Protein AF-A0A6N7FFU6-F1 (afdb_monomer)

Solvent-accessible surface area (backbone atoms only — not comparable to full-atom values): 8932 Å² total; per-residue (Å²): 141,79,88,84,78,86,77,84,83,82,79,79,77,86,80,84,77,78,83,81,88,84,88,72,69,75,62,58,62,69,59,64,73,75,77,72,78,95,81,79,95,70,87,86,65,69,74,60,60,58,59,59,55,54,69,73,60,72,68,73,52,68,68,59,54,51,52,57,49,50,56,52,51,52,56,51,51,52,53,51,48,54,46,51,53,33,47,76,74,74,38,82,53,63,71,57,43,53,52,51,46,59,49,49,63,68,43,58,86,73,53,83,54,63,69,61,46,52,54,50,49,53,53,44,53,51,43,51,51,54,51,49,49,54,66,72,76,99

Secondary structure (DSSP, 8-state):
--PPPPPP---PPPP---------HHHHHHHGGG-S---------SHHHHHHHHGGG----HHHHHHHHHHHHHHHHHHHHHHHHHHHTT---HHHHHHHHHHHHHHHTT---HHHHHHHHHHHHHHHHHHHHHHH--

Radius of gyration: 31.07 Å; Cα contacts (8 Å, |Δi|>4): 33; chains: 1; bounding box: 90×46×68 Å

pLDDT: mean 73.89, std 18.95, range [37.09, 96.44]

Sequence (138 aa):
MKITGTGPVQTAAPRRKTASAAAGGAFSSAMADETGAARGAGPAAEVSATSALFAVQEVDDPLSGRKKAVLRGEDLLDRLDEIRHGLLFGAIPKERLSQLLSMIRRQQERVTDSGLRDVLADIELRAQVELAKLGQLG

Structure (mmCIF, N/CA/C/O backbone):
data_AF-A0A6N7FFU6-F1
#
_entry.id   AF-A0A6N7FFU6-F1
#
loop_
_atom_site.group_PDB
_atom_site.id
_atom_site.type_symbol
_atom_site.label_atom_id
_atom_site.label_alt_id
_atom_site.label_comp_id
_atom_site.label_asym_id
_atom_site.label_entity_id
_atom_site.label_seq_id
_atom_site.pdbx_PDB_ins_code
_atom_site.Cartn_x
_atom_site.Cartn_y
_atom_site.Cartn_z
_atom_site.occupancy
_atom_site.B_iso_or_equiv
_atom_site.auth_seq_id
_atom_site.auth_comp_id
_atom_site.auth_asym_id
_atom_site.auth_atom_id
_atom_site.pdbx_PDB_model_num
ATOM 1 N N . MET A 1 1 ? -33.875 -19.652 -26.439 1.00 42.81 1 MET A N 1
ATOM 2 C CA . MET A 1 1 ? -33.484 -20.368 -27.680 1.00 42.81 1 MET A CA 1
ATOM 3 C C . MET A 1 1 ? -32.534 -19.448 -28.431 1.00 42.81 1 MET A C 1
ATOM 5 O O . MET A 1 1 ? -32.900 -18.298 -28.574 1.00 42.81 1 MET A O 1
ATOM 9 N N . LYS A 1 2 ? -31.326 -19.773 -28.885 1.00 44.84 2 LYS A N 1
ATOM 10 C CA . LYS A 1 2 ? -30.506 -20.983 -29.030 1.00 44.84 2 LYS A CA 1
ATOM 11 C C . LYS A 1 2 ? -29.061 -20.460 -28.946 1.00 44.84 2 LYS A C 1
ATOM 13 O O . LYS A 1 2 ? -28.754 -19.485 -29.623 1.00 44.84 2 LYS A O 1
ATOM 18 N N . ILE A 1 3 ? -28.205 -21.071 -28.133 1.00 60.03 3 ILE A N 1
ATOM 19 C CA . ILE A 1 3 ? -26.762 -20.806 -28.170 1.00 60.03 3 ILE A CA 1
ATOM 20 C C . ILE A 1 3 ? -26.173 -21.635 -29.314 1.00 60.03 3 ILE A C 1
ATOM 22 O O . ILE A 1 3 ? -26.341 -22.853 -29.362 1.00 60.03 3 ILE A O 1
ATOM 26 N N . THR A 1 4 ? -25.583 -20.974 -30.302 1.00 67.62 4 THR A N 1
ATOM 27 C CA . THR A 1 4 ? -24.950 -21.629 -31.450 1.00 67.62 4 THR A CA 1
ATOM 28 C C . THR A 1 4 ? -23.587 -22.169 -31.037 1.00 67.62 4 THR A C 1
ATOM 30 O O . THR A 1 4 ? -22.7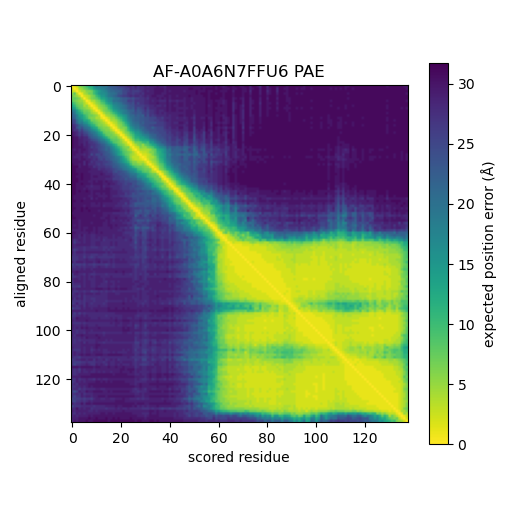54 -21.426 -30.522 1.00 67.62 4 THR A O 1
ATOM 33 N N . GLY A 1 5 ? -23.404 -23.476 -31.229 1.00 60.25 5 GLY A N 1
ATOM 34 C CA . GLY A 1 5 ? -22.242 -24.241 -30.794 1.00 60.25 5 GLY A CA 1
ATOM 35 C C . GLY A 1 5 ? -20.942 -23.867 -31.504 1.00 60.25 5 GLY A C 1
ATOM 36 O O . GLY A 1 5 ? -20.915 -23.510 -32.680 1.00 60.25 5 GLY A O 1
ATOM 37 N N . THR A 1 6 ? -19.862 -23.989 -30.743 1.00 69.25 6 THR A N 1
ATOM 38 C CA . THR A 1 6 ? -18.464 -23.861 -31.151 1.00 69.25 6 THR A CA 1
ATOM 39 C C . THR A 1 6 ? -18.097 -24.945 -32.168 1.00 69.25 6 THR A C 1
ATOM 41 O O . THR A 1 6 ? -18.249 -26.135 -31.887 1.00 69.25 6 THR A O 1
ATOM 44 N N . GLY A 1 7 ? -17.616 -24.541 -33.345 1.00 64.94 7 GLY A N 1
ATOM 45 C CA . GLY A 1 7 ? -17.114 -25.459 -34.370 1.00 64.94 7 GLY A CA 1
ATOM 46 C C . GLY A 1 7 ? -15.823 -26.177 -33.940 1.00 64.94 7 GLY A C 1
ATOM 47 O O . GLY A 1 7 ? -15.090 -25.665 -33.090 1.00 64.94 7 GLY A O 1
ATOM 48 N N . PRO A 1 8 ? -15.524 -27.362 -34.501 1.00 67.56 8 PRO A N 1
ATOM 49 C CA . PRO A 1 8 ? -14.345 -28.134 -34.128 1.00 67.56 8 PRO A CA 1
ATOM 50 C C . PRO A 1 8 ? -13.051 -27.462 -34.611 1.00 67.56 8 PRO A C 1
ATOM 52 O O . PRO A 1 8 ? -12.908 -27.108 -35.782 1.00 67.56 8 PRO A O 1
ATOM 55 N N . VAL A 1 9 ? -12.084 -27.326 -33.702 1.00 57.53 9 VAL A N 1
ATOM 56 C CA . VAL A 1 9 ? -10.717 -26.881 -33.997 1.00 57.53 9 VAL A CA 1
ATOM 57 C C . VAL A 1 9 ? -9.968 -28.030 -34.674 1.00 57.53 9 VAL A C 1
ATOM 59 O O . VAL A 1 9 ? -9.715 -29.060 -34.054 1.00 57.53 9 VAL A O 1
ATOM 62 N N . GLN A 1 10 ? -9.614 -27.871 -35.951 1.00 61.81 10 GLN A N 1
ATOM 63 C CA . GLN A 1 10 ? -8.736 -28.815 -36.643 1.00 61.81 10 GLN A CA 1
ATOM 64 C C . GLN A 1 10 ? -7.290 -28.598 -36.186 1.00 61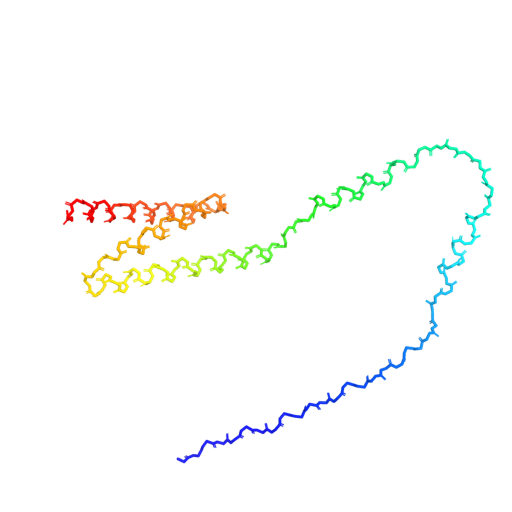.81 10 GLN A C 1
ATOM 66 O O . GLN A 1 10 ? -6.686 -27.563 -36.464 1.00 61.81 10 GLN A O 1
ATOM 71 N N . THR A 1 11 ? -6.720 -29.577 -35.490 1.00 56.62 11 THR A N 1
ATOM 72 C CA . THR A 1 11 ? -5.295 -29.614 -35.164 1.00 56.62 11 THR A CA 1
ATOM 73 C C . THR A 1 11 ? -4.533 -30.248 -36.329 1.00 56.62 11 THR A C 1
ATOM 75 O O . THR A 1 11 ? -4.610 -31.449 -36.578 1.00 56.62 11 THR A O 1
ATOM 78 N N . ALA A 1 12 ? -3.796 -29.436 -37.087 1.00 65.31 12 ALA A N 1
ATOM 79 C CA . ALA A 1 12 ? -2.881 -29.950 -38.100 1.00 65.31 12 ALA A CA 1
ATOM 80 C C . ALA A 1 12 ? -1.658 -30.590 -37.419 1.00 65.31 12 ALA A C 1
ATOM 82 O O . ALA A 1 12 ? -0.977 -29.956 -36.613 1.00 65.31 12 ALA A O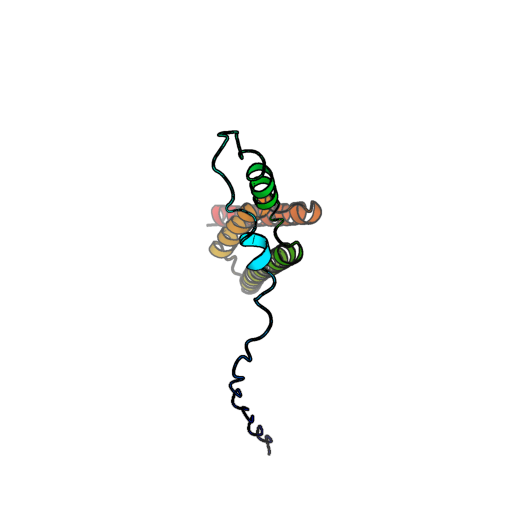 1
ATOM 83 N N . ALA A 1 13 ? -1.373 -31.852 -37.746 1.00 67.00 13 ALA A N 1
ATOM 84 C CA . ALA A 1 13 ? -0.206 -32.575 -37.251 1.00 67.00 13 ALA A CA 1
ATOM 85 C C . ALA A 1 13 ? 1.109 -31.958 -37.784 1.00 67.00 13 ALA A C 1
ATOM 87 O O . ALA A 1 13 ? 1.185 -31.616 -38.970 1.00 67.00 13 ALA A O 1
ATOM 88 N N . PRO A 1 14 ? 2.180 -31.851 -36.974 1.00 62.00 14 PRO A N 1
ATOM 89 C CA . PRO A 1 14 ? 3.456 -31.342 -37.461 1.00 62.00 14 PRO A CA 1
ATOM 90 C C . PRO A 1 14 ? 4.130 -32.359 -38.395 1.00 62.00 14 PRO A C 1
ATOM 92 O O . PRO A 1 14 ? 4.507 -33.463 -37.997 1.00 62.00 14 PRO A O 1
ATOM 95 N N . ARG A 1 15 ? 4.318 -31.970 -39.662 1.00 63.56 15 ARG A N 1
ATOM 96 C CA . ARG A 1 15 ? 5.149 -32.696 -40.635 1.00 63.56 15 ARG A CA 1
ATOM 97 C C . ARG A 1 15 ? 6.624 -32.617 -40.228 1.00 63.56 15 ARG A C 1
ATOM 99 O O . ARG A 1 15 ? 7.214 -31.539 -40.198 1.00 63.56 15 ARG A O 1
ATOM 106 N N . ARG A 1 16 ? 7.230 -33.779 -39.980 1.00 57.91 16 ARG A N 1
ATOM 107 C CA . ARG A 1 16 ? 8.669 -33.964 -39.746 1.00 57.91 16 ARG A CA 1
ATOM 108 C C . ARG A 1 16 ? 9.446 -33.616 -41.023 1.00 57.91 16 ARG A C 1
ATOM 110 O O . ARG A 1 16 ? 9.409 -34.378 -41.985 1.00 57.91 16 ARG A O 1
ATOM 117 N N . LYS A 1 17 ? 10.138 -32.473 -41.046 1.00 52.06 17 LYS A N 1
ATOM 118 C CA . LYS A 1 17 ? 11.122 -32.160 -42.093 1.00 52.06 17 LYS A CA 1
ATOM 119 C C . LYS A 1 17 ? 12.444 -32.836 -41.740 1.00 52.06 17 LYS A C 1
ATOM 121 O O . LYS A 1 17 ? 13.061 -32.521 -40.728 1.00 52.06 17 LYS A O 1
ATOM 126 N N . THR A 1 18 ? 12.843 -33.787 -42.572 1.00 47.78 18 THR A N 1
ATOM 127 C CA . THR A 1 18 ? 14.173 -34.393 -42.585 1.00 47.78 18 THR A CA 1
ATOM 128 C C . THR A 1 18 ? 15.200 -33.330 -42.965 1.00 47.78 18 THR A C 1
ATOM 130 O O . THR A 1 18 ? 15.071 -32.690 -44.009 1.00 47.78 18 THR A O 1
ATOM 133 N N . ALA A 1 19 ? 16.191 -33.121 -42.100 1.00 45.03 19 ALA A N 1
ATOM 134 C CA . ALA A 1 19 ? 17.299 -32.212 -42.342 1.00 45.03 19 ALA A CA 1
ATOM 135 C C . ALA A 1 19 ? 18.127 -32.706 -43.538 1.00 45.03 19 ALA A C 1
ATOM 137 O O . ALA A 1 19 ? 18.726 -33.778 -43.494 1.00 45.03 19 ALA A O 1
ATOM 138 N N . SER A 1 20 ? 18.138 -31.915 -44.609 1.00 45.53 20 SER A N 1
ATOM 139 C CA . SER A 1 20 ? 19.102 -32.040 -45.697 1.00 45.53 20 SER A CA 1
ATOM 140 C C . SER A 1 20 ? 20.408 -31.403 -45.237 1.00 45.53 20 SER A C 1
ATOM 142 O O . SER A 1 20 ? 20.487 -30.186 -45.071 1.00 45.53 20 SER A O 1
ATOM 144 N N . ALA A 1 21 ? 21.416 -32.238 -45.011 1.00 51.50 21 ALA A N 1
ATOM 145 C CA . ALA A 1 21 ? 22.790 -31.831 -44.784 1.00 51.50 21 ALA A CA 1
ATOM 146 C C . ALA A 1 21 ? 23.386 -31.249 -46.074 1.00 51.50 21 ALA A C 1
ATOM 148 O O . ALA A 1 21 ? 23.499 -31.971 -47.057 1.00 51.50 21 ALA A O 1
ATOM 149 N N . ALA A 1 22 ? 23.765 -29.969 -46.063 1.00 51.59 22 ALA A N 1
ATOM 150 C CA . ALA A 1 22 ? 24.783 -29.392 -46.948 1.00 51.59 22 ALA A CA 1
ATOM 151 C C . ALA A 1 22 ? 24.995 -27.906 -46.614 1.00 51.59 22 ALA A C 1
ATOM 153 O O . ALA A 1 22 ? 24.299 -27.054 -47.151 1.00 51.59 22 ALA A O 1
ATOM 154 N N . ALA A 1 23 ? 25.935 -27.623 -45.706 1.00 55.56 23 ALA A N 1
ATOM 155 C CA . ALA A 1 23 ? 26.780 -26.414 -45.664 1.00 55.56 23 ALA A CA 1
ATOM 156 C C . ALA A 1 23 ? 27.542 -26.376 -44.324 1.00 55.56 23 ALA A C 1
ATOM 158 O O . ALA A 1 23 ? 27.298 -25.530 -43.474 1.00 55.56 23 ALA A O 1
ATOM 159 N N . GLY A 1 24 ? 28.436 -27.344 -44.105 1.00 52.50 24 GLY A N 1
ATOM 160 C CA . GLY A 1 24 ? 29.288 -27.405 -42.905 1.00 52.50 24 GLY A CA 1
ATOM 161 C C . GLY A 1 24 ? 30.777 -27.579 -43.208 1.00 52.50 24 GLY A C 1
ATOM 162 O O . GLY A 1 24 ? 31.550 -27.837 -42.298 1.00 52.50 24 GLY A O 1
ATOM 163 N N . GLY A 1 25 ? 31.184 -27.473 -44.479 1.00 54.97 25 GLY A N 1
ATOM 164 C CA . GLY A 1 25 ? 32.562 -27.736 -44.919 1.00 54.97 25 GLY A CA 1
ATOM 165 C C . GLY A 1 25 ? 33.499 -26.523 -44.915 1.00 54.97 25 GLY A C 1
ATOM 166 O O . GLY A 1 25 ? 34.692 -26.695 -45.123 1.00 54.97 25 GLY A O 1
ATOM 167 N N . ALA A 1 26 ? 32.988 -25.309 -44.682 1.00 58.69 26 ALA A N 1
ATOM 168 C CA . ALA A 1 26 ? 33.793 -24.081 -44.733 1.00 58.69 26 ALA A CA 1
ATOM 169 C C . ALA A 1 26 ? 34.390 -23.667 -43.374 1.00 58.69 26 ALA A C 1
ATOM 171 O O . ALA A 1 26 ? 35.275 -22.819 -43.327 1.00 58.69 26 ALA A O 1
ATOM 172 N N . PHE A 1 27 ? 33.926 -24.260 -42.267 1.00 53.94 27 PHE A N 1
ATOM 173 C CA . PHE A 1 27 ? 34.468 -23.990 -40.929 1.00 53.94 27 PHE A CA 1
ATOM 174 C C . PHE A 1 27 ? 35.621 -24.945 -40.577 1.00 53.94 27 PHE A C 1
ATOM 176 O O . PHE A 1 27 ? 36.609 -24.536 -39.977 1.00 53.94 27 PHE A O 1
ATOM 183 N N . SER A 1 28 ? 35.553 -26.204 -41.024 1.00 60.59 28 SER A N 1
ATOM 184 C CA . SER A 1 28 ? 36.610 -27.197 -40.788 1.00 60.59 28 SER A CA 1
ATOM 185 C C . SER A 1 28 ? 37.903 -26.896 -41.548 1.00 60.59 28 SER A C 1
ATOM 187 O O . SER A 1 28 ? 38.981 -27.208 -41.055 1.00 60.59 28 SER A O 1
ATOM 189 N N . SER A 1 29 ? 37.823 -26.255 -42.719 1.00 58.06 29 SER A N 1
ATOM 190 C CA . SER A 1 29 ? 39.006 -25.843 -43.486 1.00 58.06 29 SER A CA 1
ATOM 191 C C . SER A 1 29 ? 39.758 -24.673 -42.848 1.00 58.06 29 SER A C 1
ATOM 193 O O . SER A 1 29 ? 40.958 -24.558 -43.051 1.00 58.06 29 SER A O 1
ATOM 195 N N . ALA A 1 30 ? 39.081 -23.835 -42.054 1.00 57.72 30 ALA A N 1
ATOM 196 C CA . ALA A 1 30 ? 39.714 -22.735 -41.324 1.00 57.72 30 ALA A CA 1
ATOM 197 C C . ALA A 1 30 ? 40.420 -23.197 -40.034 1.00 57.72 30 ALA A C 1
ATOM 199 O O . ALA A 1 30 ? 41.281 -22.490 -39.529 1.00 57.72 30 ALA A O 1
ATOM 200 N N . MET A 1 31 ? 40.081 -24.384 -39.516 1.00 57.78 31 MET A N 1
ATOM 201 C CA . MET A 1 31 ? 40.718 -24.980 -38.329 1.00 57.78 31 MET A CA 1
ATOM 202 C C . MET A 1 31 ? 41.869 -25.937 -38.672 1.00 57.78 31 MET A C 1
ATOM 204 O O . MET A 1 31 ? 42.666 -26.273 -37.804 1.00 57.78 31 MET A O 1
ATOM 208 N N . ALA A 1 32 ? 41.973 -26.388 -39.926 1.00 50.56 32 ALA A N 1
ATOM 209 C CA . ALA A 1 32 ? 43.023 -27.313 -40.357 1.00 50.56 32 ALA A CA 1
ATOM 210 C C . ALA A 1 32 ? 44.369 -26.624 -40.668 1.00 50.56 32 ALA A C 1
ATOM 212 O O . ALA A 1 32 ? 45.387 -27.308 -40.756 1.00 50.56 32 ALA A O 1
ATOM 213 N N . ASP A 1 33 ? 44.387 -25.294 -40.807 1.00 47.59 33 ASP A N 1
ATOM 214 C CA . ASP A 1 33 ? 45.614 -24.513 -41.045 1.00 47.59 33 ASP A CA 1
ATOM 215 C C . ASP A 1 33 ? 46.364 -24.162 -39.740 1.00 47.59 33 ASP A C 1
ATOM 217 O O . ASP A 1 33 ? 47.503 -23.708 -39.771 1.00 47.59 33 ASP A O 1
ATOM 221 N N . GLU A 1 34 ? 45.774 -24.440 -38.568 1.00 49.81 34 GLU A N 1
ATOM 222 C CA . GLU A 1 34 ? 46.360 -24.132 -37.252 1.00 49.81 34 GLU A CA 1
ATOM 223 C C . GLU A 1 34 ? 46.896 -25.375 -36.511 1.00 49.81 34 GLU A C 1
ATOM 225 O O . GLU A 1 34 ? 46.921 -25.440 -35.285 1.00 49.81 34 GLU A O 1
ATOM 230 N N . THR A 1 35 ? 47.357 -26.397 -37.238 1.00 48.56 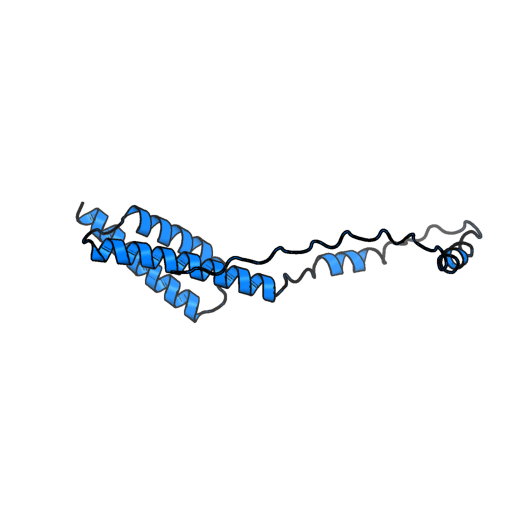35 THR A N 1
ATOM 231 C CA . THR A 1 35 ? 48.115 -27.514 -36.633 1.00 48.56 35 THR A CA 1
ATOM 232 C C . THR A 1 35 ? 49.500 -27.679 -37.250 1.00 48.56 35 THR A C 1
ATOM 234 O O . THR A 1 35 ? 49.949 -28.784 -37.551 1.00 48.56 35 THR A O 1
ATOM 237 N N . GLY A 1 36 ? 50.196 -26.553 -37.417 1.00 44.66 36 GLY A N 1
ATOM 238 C CA . GLY A 1 36 ? 51.605 -26.485 -37.787 1.00 44.66 36 GLY A CA 1
ATOM 239 C C . GLY A 1 36 ? 52.458 -25.866 -36.678 1.00 44.66 36 GLY A C 1
ATOM 240 O O . GLY A 1 36 ? 52.423 -24.664 -36.469 1.00 44.66 36 GLY A O 1
ATOM 241 N N . ALA A 1 37 ? 53.292 -26.702 -36.053 1.00 38.47 37 ALA A N 1
ATOM 242 C CA . ALA A 1 37 ? 54.465 -26.358 -35.240 1.00 38.47 37 ALA A CA 1
ATOM 243 C C . ALA A 1 37 ? 54.242 -25.775 -33.826 1.00 38.47 37 ALA A C 1
ATOM 245 O O . ALA A 1 37 ? 54.000 -24.593 -33.609 1.00 38.47 37 ALA A O 1
ATOM 246 N N . ALA A 1 38 ? 54.525 -26.613 -32.825 1.00 48.03 38 ALA A N 1
ATOM 247 C CA . ALA A 1 38 ? 54.861 -26.168 -31.480 1.00 48.03 38 ALA A CA 1
ATOM 248 C C . ALA A 1 38 ? 56.084 -25.230 -31.504 1.00 48.03 38 ALA A C 1
ATOM 250 O O . ALA A 1 38 ? 57.168 -25.662 -31.902 1.00 48.03 38 ALA A O 1
ATOM 251 N N . ARG A 1 39 ? 55.918 -23.983 -31.037 1.00 43.69 39 ARG A N 1
ATOM 252 C CA . ARG A 1 39 ? 56.964 -23.112 -30.458 1.00 43.69 39 ARG A CA 1
ATOM 253 C C . ARG A 1 39 ? 56.331 -21.848 -29.856 1.00 43.69 39 ARG A C 1
ATOM 255 O O . ARG A 1 39 ? 55.844 -21.001 -30.589 1.00 43.69 39 ARG A O 1
ATOM 262 N N . GLY A 1 40 ? 56.435 -21.701 -28.534 1.00 37.09 40 GLY A N 1
ATOM 263 C CA . GLY A 1 40 ? 56.295 -20.411 -27.845 1.00 37.09 40 GLY A CA 1
ATOM 264 C C . GLY A 1 40 ? 55.190 -20.360 -26.793 1.00 37.09 40 GLY A C 1
ATOM 265 O O . GLY A 1 40 ? 54.043 -20.065 -27.100 1.00 37.09 40 GLY A O 1
ATOM 266 N N . ALA A 1 41 ? 55.553 -20.584 -25.529 1.00 51.78 41 ALA A N 1
ATOM 267 C CA . ALA A 1 41 ? 54.753 -20.132 -24.399 1.00 51.78 41 ALA A CA 1
ATOM 268 C C . ALA A 1 41 ? 54.807 -18.591 -24.334 1.00 51.78 41 ALA A C 1
ATOM 270 O O . ALA A 1 41 ? 55.882 -18.020 -24.160 1.00 51.78 41 ALA A O 1
ATOM 271 N N . GLY A 1 42 ? 53.655 -17.936 -24.482 1.00 48.75 42 GLY A N 1
ATOM 272 C CA . GLY A 1 42 ? 53.444 -16.493 -24.322 1.00 48.75 42 GLY A CA 1
ATOM 273 C C . GLY A 1 42 ? 51.963 -16.238 -24.002 1.00 48.75 42 GLY A C 1
ATOM 274 O O . GLY A 1 42 ? 51.120 -17.023 -24.436 1.00 48.75 42 GLY A O 1
ATOM 275 N N . PRO A 1 43 ? 51.614 -15.240 -23.172 1.00 47.25 43 PRO A N 1
ATOM 276 C CA . PRO A 1 43 ? 50.365 -15.255 -22.421 1.00 47.25 43 PRO A CA 1
ATOM 277 C C . PRO A 1 43 ? 49.168 -14.904 -23.311 1.00 47.25 43 PRO A C 1
ATOM 279 O O . PRO A 1 43 ? 48.926 -13.743 -23.618 1.00 47.25 43 PRO A O 1
ATOM 282 N N . ALA A 1 44 ? 48.348 -15.897 -23.652 1.00 53.53 44 ALA A N 1
ATOM 283 C CA . ALA A 1 44 ? 47.014 -15.704 -24.227 1.00 53.53 44 ALA A CA 1
ATOM 284 C C . ALA A 1 44 ? 45.989 -15.272 -23.150 1.00 53.53 44 ALA A C 1
ATOM 286 O O . ALA A 1 44 ? 44.910 -15.847 -23.028 1.00 53.53 44 ALA A O 1
ATOM 287 N N . ALA A 1 45 ? 46.345 -14.290 -22.315 1.00 55.28 45 ALA A N 1
ATOM 288 C CA . ALA A 1 45 ? 45.540 -13.859 -21.168 1.00 55.28 45 ALA A CA 1
ATOM 289 C C . ALA A 1 45 ? 44.603 -12.672 -21.470 1.00 55.28 45 ALA A C 1
ATOM 291 O O . ALA A 1 45 ? 43.773 -12.327 -20.633 1.00 55.28 45 ALA A O 1
ATOM 292 N N . GLU A 1 46 ? 44.691 -12.048 -22.648 1.00 54.81 46 GLU A N 1
ATOM 293 C CA . GLU A 1 46 ? 44.020 -10.757 -22.882 1.00 54.81 46 GLU A CA 1
ATOM 294 C C . GLU A 1 46 ? 42.643 -10.856 -23.564 1.00 54.81 46 GLU A C 1
ATOM 296 O O . GLU A 1 46 ? 41.814 -9.966 -23.392 1.00 54.81 46 GLU A O 1
ATOM 301 N N . VAL A 1 47 ? 42.314 -11.958 -24.250 1.00 53.38 47 VAL A N 1
ATOM 302 C CA . VAL A 1 47 ? 41.014 -12.095 -24.955 1.00 53.38 47 VAL A CA 1
ATOM 303 C C . VAL A 1 47 ? 39.878 -12.580 -24.029 1.00 53.38 47 VAL A C 1
ATOM 305 O O . VAL A 1 47 ? 38.698 -12.416 -24.331 1.00 53.38 47 VAL A O 1
ATOM 308 N N . SER A 1 48 ? 40.205 -13.109 -22.845 1.00 53.41 48 SER A N 1
ATOM 309 C CA . SER A 1 48 ? 39.209 -13.492 -21.826 1.00 53.41 48 SER A CA 1
ATOM 310 C C . SER A 1 48 ? 38.674 -12.280 -21.042 1.00 53.41 48 SER A C 1
ATOM 312 O O . SER A 1 48 ? 37.516 -12.255 -20.619 1.00 53.41 48 SER A O 1
ATOM 314 N N . ALA A 1 49 ? 39.484 -11.222 -20.908 1.00 55.78 49 ALA A N 1
ATOM 315 C CA . ALA A 1 49 ? 39.143 -10.036 -20.121 1.00 55.78 49 ALA A CA 1
ATOM 316 C C . ALA A 1 49 ? 37.995 -9.203 -20.731 1.00 55.78 49 ALA A C 1
ATOM 318 O O . ALA A 1 49 ? 37.235 -8.568 -20.003 1.00 55.78 49 ALA A O 1
ATOM 319 N N . THR A 1 50 ? 37.809 -9.239 -22.054 1.00 54.94 50 THR A N 1
ATOM 320 C CA . THR A 1 50 ? 36.711 -8.531 -22.739 1.00 54.94 50 THR A CA 1
ATOM 321 C C . THR A 1 50 ? 35.381 -9.283 -22.654 1.00 54.94 50 THR A C 1
ATOM 323 O O . THR A 1 50 ? 34.331 -8.655 -22.536 1.00 54.94 50 THR A O 1
ATOM 326 N N . SER A 1 51 ? 35.408 -10.618 -22.619 1.00 54.56 51 SER A N 1
ATOM 327 C CA . SER A 1 51 ? 34.206 -11.445 -22.415 1.00 54.56 51 SER A CA 1
ATOM 328 C C . SER A 1 51 ? 33.635 -11.281 -20.998 1.00 54.56 51 SER A C 1
ATOM 330 O O . SER A 1 51 ? 32.419 -11.272 -20.814 1.00 54.56 51 SER A O 1
ATOM 332 N N . ALA A 1 52 ? 34.500 -11.050 -20.004 1.00 58.59 52 ALA A N 1
ATOM 333 C CA . ALA A 1 52 ? 34.090 -10.719 -18.639 1.00 58.59 52 ALA A CA 1
ATOM 334 C C . ALA A 1 52 ? 33.419 -9.332 -18.520 1.00 58.59 52 ALA A C 1
ATOM 336 O O . ALA A 1 52 ? 32.569 -9.141 -17.655 1.00 58.59 52 ALA A O 1
ATOM 337 N N . LEU A 1 53 ? 33.738 -8.379 -19.408 1.00 55.53 53 LEU A N 1
ATOM 338 C CA . LEU A 1 53 ? 33.099 -7.054 -19.448 1.00 55.53 53 LEU A CA 1
ATOM 339 C C . LEU A 1 53 ? 31.692 -7.078 -20.068 1.00 55.53 53 LEU A C 1
ATOM 341 O O . LEU A 1 53 ? 30.842 -6.294 -19.652 1.00 55.53 53 LEU A O 1
ATOM 345 N N . PHE A 1 54 ? 31.408 -7.995 -21.000 1.00 53.59 54 PHE A N 1
ATOM 346 C CA . PHE A 1 54 ? 30.054 -8.171 -21.548 1.00 53.59 54 PHE A CA 1
ATOM 347 C C . PHE A 1 54 ? 29.090 -8.848 -20.564 1.00 53.59 54 PHE A C 1
ATOM 349 O O . PHE A 1 54 ? 27.911 -8.511 -20.551 1.00 53.59 54 PHE A O 1
ATOM 356 N N . ALA A 1 55 ? 29.581 -9.729 -19.685 1.00 57.34 55 ALA A N 1
ATOM 357 C CA . ALA A 1 55 ? 28.769 -10.336 -18.623 1.00 57.34 55 ALA A CA 1
ATOM 358 C C . ALA A 1 55 ? 28.309 -9.324 -17.550 1.00 57.34 55 ALA A C 1
ATOM 360 O O . ALA A 1 55 ? 27.335 -9.566 -16.846 1.00 57.34 55 ALA A O 1
ATOM 361 N N . VAL A 1 56 ? 28.982 -8.172 -17.439 1.00 56.94 56 VAL A N 1
ATOM 362 C CA . VAL A 1 56 ? 28.602 -7.065 -16.539 1.00 56.94 56 VAL A CA 1
ATOM 363 C C . VAL A 1 56 ? 27.598 -6.103 -17.203 1.00 56.94 56 VAL A C 1
ATOM 365 O O . VAL A 1 56 ? 26.985 -5.283 -16.524 1.00 56.94 56 VAL A O 1
ATOM 368 N N . GLN A 1 57 ? 27.376 -6.221 -18.518 1.00 53.78 57 GLN A N 1
ATOM 369 C CA . GLN A 1 57 ? 26.416 -5.416 -19.285 1.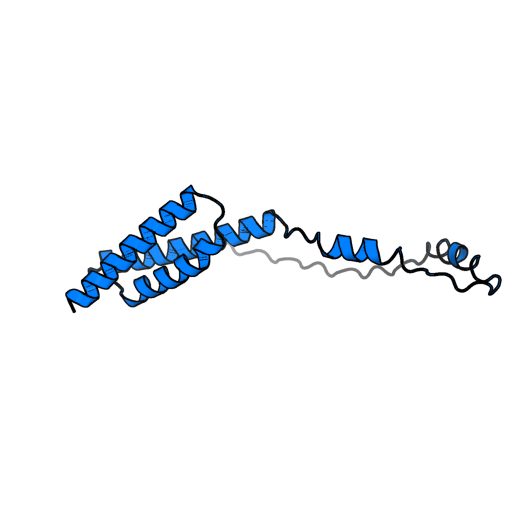00 53.78 57 GLN A CA 1
ATOM 370 C C . GLN A 1 57 ? 25.093 -6.141 -19.547 1.00 53.78 57 GLN A C 1
ATOM 372 O O . GLN A 1 57 ? 24.394 -5.819 -20.509 1.00 53.78 57 GLN A O 1
ATOM 377 N N . GLU A 1 58 ? 24.707 -7.096 -18.701 1.00 54.19 58 GLU A N 1
ATOM 378 C CA . GLU A 1 58 ? 23.336 -7.604 -18.718 1.00 54.19 58 GLU A CA 1
ATOM 379 C C . GLU A 1 58 ? 22.407 -6.522 -18.132 1.00 54.19 58 GLU A C 1
ATOM 381 O O . GLU A 1 58 ? 21.985 -6.544 -16.978 1.00 54.19 58 GLU A O 1
ATOM 386 N N . VAL A 1 59 ? 22.172 -5.481 -18.936 1.00 57.91 59 VAL A N 1
ATOM 387 C CA . VAL A 1 59 ? 21.192 -4.431 -18.688 1.00 57.91 59 VAL A CA 1
ATOM 388 C C . VAL A 1 59 ? 19.837 -5.117 -18.757 1.00 57.91 59 VAL A C 1
ATOM 390 O O . VAL A 1 59 ? 19.351 -5.427 -19.844 1.00 57.91 59 VAL A O 1
ATOM 393 N N . ASP A 1 60 ? 19.276 -5.410 -17.582 1.00 57.97 60 ASP A N 1
ATOM 394 C CA . ASP A 1 60 ? 17.930 -5.957 -17.404 1.00 57.97 60 ASP A CA 1
ATOM 395 C C . ASP A 1 60 ? 16.981 -5.208 -18.357 1.00 57.97 60 ASP A C 1
ATOM 397 O O . ASP A 1 60 ? 16.917 -3.974 -18.334 1.00 57.97 60 ASP A O 1
ATOM 401 N N . ASP A 1 61 ? 16.327 -5.943 -19.263 1.00 67.81 61 ASP A N 1
ATOM 402 C CA . ASP A 1 61 ? 15.533 -5.369 -20.351 1.00 67.81 61 ASP A CA 1
ATOM 403 C C . ASP A 1 61 ? 14.576 -4.299 -19.784 1.00 67.81 61 ASP A C 1
ATOM 405 O O . ASP A 1 61 ? 13.735 -4.618 -18.929 1.00 67.81 61 ASP A O 1
ATOM 409 N N . PRO A 1 62 ? 14.660 -3.028 -20.224 1.00 64.06 62 PRO A N 1
ATOM 410 C CA . PRO A 1 62 ? 13.836 -1.953 -19.675 1.00 64.06 62 PRO A CA 1
ATOM 411 C C . PRO A 1 62 ? 12.332 -2.249 -19.795 1.00 64.06 62 PRO A C 1
ATOM 413 O O . PRO A 1 62 ? 11.537 -1.785 -18.968 1.00 64.06 62 PRO A O 1
ATOM 416 N N . LEU A 1 63 ? 11.919 -3.075 -20.766 1.00 72.12 63 LEU A N 1
ATOM 417 C CA . LEU A 1 63 ? 10.535 -3.534 -20.893 1.00 72.12 63 LEU A CA 1
ATOM 418 C C . LEU A 1 63 ? 10.148 -4.519 -19.778 1.00 72.12 63 LEU A C 1
ATOM 420 O O . LEU A 1 63 ? 9.030 -4.445 -19.258 1.00 72.12 63 LEU A O 1
ATOM 424 N N . SER A 1 64 ? 11.058 -5.404 -19.369 1.00 79.62 64 SER A N 1
ATOM 425 C CA . SER A 1 64 ? 10.887 -6.319 -18.232 1.00 79.62 64 SER A CA 1
ATOM 426 C C . SER A 1 64 ? 10.759 -5.552 -16.911 1.00 79.62 64 SER A C 1
ATOM 428 O O . SER A 1 64 ? 9.833 -5.800 -16.132 1.00 79.62 64 SER A O 1
ATOM 430 N N . GLY A 1 65 ? 11.612 -4.545 -16.690 1.00 84.31 65 GLY A N 1
ATOM 431 C CA . GLY A 1 65 ? 11.559 -3.678 -15.507 1.00 84.31 65 GLY A CA 1
ATOM 432 C C . GLY A 1 65 ? 10.239 -2.911 -15.385 1.00 84.31 65 GLY A C 1
ATOM 433 O O . GLY A 1 65 ? 9.606 -2.918 -14.323 1.00 84.31 65 GLY A O 1
ATOM 434 N N . ARG A 1 66 ? 9.764 -2.320 -16.491 1.00 85.31 66 ARG A N 1
ATOM 435 C CA . ARG A 1 66 ? 8.477 -1.610 -16.531 1.00 85.31 66 ARG A CA 1
ATOM 436 C C . ARG A 1 66 ? 7.297 -2.541 -16.255 1.00 85.31 66 ARG A C 1
ATOM 438 O O . ARG A 1 66 ? 6.447 -2.195 -15.440 1.00 85.31 66 ARG A O 1
ATOM 445 N N . LYS A 1 67 ? 7.253 -3.730 -16.866 1.00 89.44 67 LYS A N 1
ATOM 446 C CA . LYS A 1 67 ? 6.191 -4.724 -16.608 1.00 89.44 67 LYS A CA 1
ATOM 447 C C . LYS A 1 67 ? 6.150 -5.140 -15.135 1.00 89.44 67 LYS A C 1
ATOM 449 O O . LYS A 1 67 ? 5.088 -5.116 -14.523 1.00 89.44 67 LYS A O 1
ATOM 454 N N . LYS A 1 68 ? 7.309 -5.439 -14.534 1.00 88.50 68 LYS A N 1
ATOM 455 C CA . LYS A 1 68 ? 7.421 -5.755 -13.097 1.00 88.50 68 LYS A CA 1
ATOM 456 C C . LYS A 1 68 ? 6.996 -4.580 -12.206 1.00 88.50 68 LYS A C 1
ATOM 458 O O . LYS A 1 68 ? 6.504 -4.795 -11.104 1.00 88.50 68 LYS A O 1
ATOM 463 N N . ALA A 1 69 ? 7.230 -3.334 -12.620 1.00 88.38 69 ALA A N 1
ATOM 464 C CA . ALA A 1 69 ? 6.771 -2.155 -11.884 1.00 88.38 69 ALA A CA 1
ATOM 465 C C . ALA A 1 69 ? 5.243 -2.003 -11.937 1.00 88.38 69 ALA A C 1
ATOM 467 O O . ALA A 1 69 ? 4.637 -1.791 -10.893 1.00 88.38 69 ALA A O 1
ATOM 468 N N . VAL A 1 70 ? 4.632 -2.193 -13.111 1.00 91.50 70 VAL A N 1
ATOM 469 C CA . VAL A 1 70 ? 3.170 -2.134 -13.286 1.00 91.50 70 VAL A CA 1
ATOM 470 C C . VAL A 1 70 ? 2.469 -3.199 -12.446 1.00 91.50 70 VAL A C 1
ATOM 472 O O . VAL A 1 70 ? 1.621 -2.847 -11.638 1.00 91.50 70 VAL A O 1
ATOM 475 N N . LEU A 1 71 ? 2.899 -4.462 -12.533 1.00 92.00 71 LEU A N 1
ATOM 476 C CA . LEU A 1 71 ? 2.312 -5.558 -11.744 1.00 92.00 71 LEU A CA 1
ATOM 477 C C . LEU A 1 71 ? 2.382 -5.301 -10.230 1.00 92.00 71 LEU A C 1
ATOM 479 O O . LEU A 1 71 ? 1.466 -5.629 -9.485 1.00 92.00 71 LEU A O 1
ATOM 483 N N . ARG A 1 72 ? 3.478 -4.693 -9.758 1.00 90.00 72 ARG A N 1
ATOM 484 C CA . ARG A 1 72 ? 3.622 -4.297 -8.347 1.00 90.00 72 ARG A CA 1
ATOM 485 C C . ARG A 1 72 ? 2.690 -3.150 -7.961 1.00 90.00 72 ARG A C 1
ATOM 487 O O . ARG A 1 72 ? 2.262 -3.097 -6.812 1.00 90.00 72 ARG A O 1
ATOM 494 N N . GLY A 1 73 ? 2.445 -2.223 -8.884 1.00 92.38 73 GLY A N 1
ATOM 495 C CA . GLY A 1 73 ? 1.492 -1.135 -8.697 1.00 92.38 73 GLY A CA 1
ATOM 496 C C . GLY A 1 73 ? 0.064 -1.660 -8.602 1.00 92.38 73 GLY A C 1
ATOM 497 O O . GLY A 1 73 ? -0.645 -1.283 -7.679 1.00 92.38 73 GLY A O 1
ATOM 498 N N . GLU A 1 74 ? -0.318 -2.578 -9.491 1.00 95.19 74 GLU A N 1
ATOM 499 C CA . GLU A 1 74 ? -1.628 -3.243 -9.470 1.00 95.19 74 GLU A CA 1
ATOM 500 C C . GLU A 1 74 ? -1.868 -3.970 -8.136 1.00 95.19 74 GLU A C 1
ATOM 502 O O . GLU A 1 74 ? -2.857 -3.686 -7.471 1.00 95.19 74 GLU A O 1
ATOM 507 N N . ASP A 1 75 ? -0.911 -4.776 -7.658 1.00 94.19 75 ASP A N 1
ATOM 508 C CA . ASP A 1 75 ? -1.015 -5.453 -6.349 1.00 94.19 75 ASP A CA 1
ATOM 509 C C . ASP A 1 75 ? -1.165 -4.465 -5.173 1.00 94.19 75 ASP A C 1
ATOM 511 O O . ASP A 1 75 ? -1.872 -4.731 -4.201 1.00 94.19 75 ASP A O 1
ATOM 515 N N . LEU A 1 76 ? -0.517 -3.296 -5.236 1.00 93.81 76 LEU A N 1
ATOM 516 C CA . LEU A 1 76 ? -0.672 -2.264 -4.205 1.00 93.81 76 LEU A CA 1
ATOM 517 C C . LEU A 1 76 ? -2.057 -1.602 -4.263 1.00 93.81 76 LEU A C 1
ATOM 519 O O . LEU A 1 76 ? -2.658 -1.363 -3.214 1.00 93.81 76 LEU A O 1
ATOM 523 N N . LEU A 1 77 ? -2.568 -1.331 -5.466 1.00 95.75 77 LEU A N 1
ATOM 524 C CA . LEU A 1 77 ? -3.906 -0.777 -5.671 1.00 95.75 77 LEU A CA 1
ATOM 525 C C . LEU A 1 77 ? -4.994 -1.745 -5.195 1.00 95.75 77 LEU A C 1
ATOM 527 O O . LEU A 1 77 ? -5.897 -1.320 -4.478 1.00 95.75 77 LEU A O 1
ATOM 531 N N . ASP A 1 78 ? -4.863 -3.038 -5.489 1.00 95.88 78 ASP A N 1
ATOM 532 C CA . ASP A 1 78 ? -5.812 -4.063 -5.044 1.00 95.88 78 ASP A CA 1
ATOM 533 C C . ASP A 1 78 ? -5.928 -4.103 -3.513 1.00 95.88 78 ASP A C 1
ATOM 535 O O . ASP A 1 78 ? -7.021 -4.176 -2.950 1.00 95.88 78 ASP A O 1
ATOM 539 N N . ARG A 1 79 ? -4.805 -3.965 -2.801 1.00 94.31 79 ARG A N 1
ATOM 540 C CA . ARG A 1 79 ? -4.788 -3.948 -1.327 1.00 94.31 79 ARG A CA 1
ATOM 541 C C . ARG A 1 79 ? -5.378 -2.673 -0.743 1.00 94.31 79 ARG A C 1
ATOM 543 O O . ARG A 1 79 ? -6.011 -2.721 0.312 1.00 94.31 79 ARG A O 1
ATOM 550 N N . LEU A 1 80 ? -5.183 -1.534 -1.406 1.00 95.50 80 LEU A N 1
ATOM 551 C CA . LEU A 1 80 ? -5.869 -0.294 -1.039 1.00 95.50 80 LEU A CA 1
ATOM 552 C C . LEU A 1 80 ? -7.384 -0.432 -1.237 1.00 95.50 80 LEU A C 1
ATOM 554 O O . LEU A 1 80 ? -8.148 0.036 -0.392 1.00 95.50 80 LEU A O 1
ATOM 558 N N . ASP A 1 81 ? -7.817 -1.127 -2.286 1.00 95.19 81 ASP A N 1
ATOM 559 C CA . ASP A 1 81 ? -9.225 -1.419 -2.545 1.00 95.19 81 ASP A CA 1
ATOM 560 C C . ASP A 1 81 ? -9.825 -2.384 -1.510 1.00 95.19 81 ASP A C 1
ATOM 562 O O . ASP A 1 81 ? -10.939 -2.153 -1.036 1.00 95.19 81 ASP A O 1
ATOM 566 N N . GLU A 1 82 ? -9.089 -3.407 -1.066 1.00 93.06 82 GLU A N 1
ATOM 567 C CA . GLU A 1 82 ? -9.498 -4.259 0.062 1.00 93.06 82 GLU A CA 1
ATOM 568 C C . GLU A 1 82 ? -9.712 -3.443 1.345 1.00 93.06 82 GLU A C 1
ATOM 570 O O . GLU A 1 82 ? -10.716 -3.620 2.045 1.00 93.06 82 GLU A O 1
ATOM 575 N N . ILE A 1 83 ? -8.792 -2.521 1.647 1.00 93.19 83 ILE A N 1
ATOM 576 C CA . ILE A 1 83 ? -8.916 -1.620 2.798 1.00 93.19 83 ILE A CA 1
ATOM 577 C C . ILE A 1 83 ? -10.137 -0.716 2.625 1.00 93.19 83 ILE A C 1
ATOM 579 O O . ILE A 1 83 ? -10.931 -0.591 3.559 1.00 93.19 83 ILE A O 1
ATOM 583 N N . ARG A 1 84 ? -10.339 -0.137 1.434 1.00 93.44 84 ARG A N 1
ATOM 584 C CA . ARG A 1 84 ? -11.519 0.679 1.115 1.00 93.44 84 ARG A CA 1
ATOM 585 C C . ARG A 1 84 ? -12.808 -0.097 1.362 1.00 93.44 84 ARG A C 1
ATOM 587 O O . ARG A 1 84 ? -13.708 0.433 2.004 1.00 93.44 84 ARG A O 1
ATOM 594 N N . HIS A 1 85 ? -12.904 -1.339 0.892 1.00 94.31 85 HIS A N 1
ATOM 595 C CA . HIS A 1 85 ? -14.083 -2.172 1.124 1.00 94.31 85 HIS A CA 1
ATOM 596 C C . HIS A 1 85 ? -14.321 -2.414 2.615 1.00 94.31 85 HIS A C 1
ATOM 598 O O . HIS A 1 85 ? -15.440 -2.215 3.077 1.00 94.31 85 HIS A O 1
ATOM 604 N N . GLY A 1 86 ? -13.282 -2.758 3.384 1.00 90.44 86 GLY A N 1
ATOM 605 C CA . GLY A 1 86 ? -13.399 -2.905 4.838 1.00 90.44 86 GLY A CA 1
ATOM 606 C C . GLY A 1 86 ? -13.971 -1.650 5.503 1.00 90.44 86 GLY A C 1
ATOM 607 O O . GLY A 1 86 ? -14.942 -1.737 6.258 1.00 90.44 86 GLY A O 1
ATOM 608 N N . LEU A 1 87 ? -13.434 -0.480 5.141 1.00 89.81 87 LEU A N 1
ATOM 609 C CA . LEU A 1 87 ? -13.888 0.810 5.664 1.00 89.81 87 LEU A CA 1
ATOM 610 C C . LEU A 1 87 ? -15.353 1.100 5.317 1.00 89.81 87 LEU A C 1
ATOM 612 O O . LEU A 1 87 ? -16.088 1.601 6.165 1.00 89.81 87 LEU A O 1
ATOM 616 N N . LEU A 1 88 ? -15.800 0.755 4.105 1.00 92.06 88 LEU A N 1
ATOM 617 C CA . LEU A 1 88 ? -17.201 0.905 3.692 1.00 92.06 88 LEU A CA 1
ATOM 618 C C . LEU A 1 88 ? -18.152 0.006 4.493 1.00 92.06 88 LEU A C 1
ATOM 620 O O . LEU A 1 88 ? -19.295 0.389 4.729 1.00 92.06 88 LEU A O 1
ATOM 624 N N . PHE A 1 89 ? -17.681 -1.152 4.955 1.00 91.88 89 PHE A N 1
ATOM 625 C CA . PHE A 1 89 ? -18.426 -2.024 5.867 1.00 91.88 89 PHE A CA 1
ATOM 626 C C . PHE A 1 89 ? -18.308 -1.607 7.344 1.00 91.88 89 PHE A C 1
ATOM 628 O O . PHE A 1 89 ? -18.823 -2.301 8.219 1.00 91.88 89 PHE A O 1
ATOM 635 N N . GLY A 1 90 ? -17.655 -0.477 7.636 1.00 87.69 90 GLY A N 1
ATOM 636 C CA . GLY A 1 90 ? -17.501 0.059 8.989 1.00 87.69 90 GLY A CA 1
ATOM 637 C C . GLY A 1 90 ? -16.403 -0.613 9.819 1.00 87.69 90 GLY A C 1
ATOM 638 O O . GLY A 1 90 ? -16.340 -0.390 11.025 1.00 87.69 90 GLY A O 1
ATOM 639 N N . ALA A 1 91 ? -15.533 -1.417 9.203 1.00 86.56 91 ALA A N 1
ATOM 640 C CA . ALA A 1 91 ? -14.416 -2.075 9.874 1.00 86.56 91 ALA A CA 1
ATOM 641 C C . ALA A 1 91 ? -13.078 -1.510 9.381 1.00 86.56 91 ALA A C 1
ATOM 643 O O . ALA A 1 91 ? -12.855 -1.371 8.183 1.00 86.56 91 ALA A O 1
ATOM 644 N N . ILE A 1 92 ? -12.143 -1.226 10.290 1.00 84.25 92 ILE A N 1
ATOM 645 C CA . ILE A 1 92 ? -10.771 -0.871 9.901 1.00 84.25 92 ILE A CA 1
ATOM 646 C C . ILE A 1 92 ? -9.921 -2.153 9.931 1.00 84.25 92 ILE A C 1
ATOM 648 O O . ILE A 1 92 ? -9.660 -2.676 11.017 1.00 84.25 92 ILE A O 1
ATOM 652 N N . PRO A 1 93 ? -9.479 -2.690 8.778 1.00 87.81 93 PRO A N 1
ATOM 653 C CA . PRO A 1 93 ? -8.783 -3.973 8.735 1.00 87.81 93 PRO A CA 1
ATOM 654 C C . PRO A 1 93 ? -7.310 -3.827 9.159 1.00 87.81 93 PRO A C 1
ATOM 656 O O . PRO A 1 93 ? -6.426 -3.582 8.333 1.00 87.81 93 PRO A O 1
ATOM 659 N N . LYS A 1 94 ? -7.034 -3.988 10.461 1.00 91.38 94 LYS A N 1
ATOM 660 C CA . LYS A 1 94 ? -5.704 -3.813 11.078 1.00 91.38 94 LYS A CA 1
ATOM 661 C C . LYS A 1 94 ? -4.618 -4.658 10.407 1.00 91.38 94 LYS A C 1
ATOM 663 O O . LYS A 1 94 ? -3.533 -4.159 10.110 1.00 91.38 94 LYS A O 1
ATOM 668 N N . GLU A 1 95 ? -4.912 -5.923 10.127 1.00 91.31 95 GLU A N 1
ATOM 669 C CA . GLU A 1 95 ? -3.989 -6.861 9.483 1.00 91.31 95 GLU A CA 1
ATOM 670 C C . GLU A 1 95 ? -3.663 -6.440 8.045 1.00 91.31 95 GLU A C 1
ATOM 672 O O . GLU A 1 95 ? -2.545 -6.630 7.573 1.00 91.31 95 GLU A O 1
ATOM 677 N N . ARG A 1 96 ? -4.619 -5.831 7.337 1.00 92.00 96 ARG A N 1
ATOM 678 C CA . ARG A 1 96 ? -4.407 -5.352 5.963 1.00 92.00 96 ARG A CA 1
ATOM 679 C C . ARG A 1 96 ? -3.561 -4.085 5.944 1.00 92.00 96 ARG A C 1
ATOM 681 O O . ARG A 1 96 ? -2.658 -3.973 5.120 1.00 92.00 96 ARG A O 1
ATOM 688 N N . LEU A 1 97 ? -3.779 -3.177 6.897 1.00 93.31 97 LEU A N 1
ATOM 689 C CA . LEU A 1 97 ? -2.942 -1.987 7.073 1.00 93.31 97 LEU A CA 1
ATOM 690 C C . LEU A 1 97 ? -1.480 -2.349 7.388 1.00 93.31 97 LEU A C 1
ATOM 692 O O . LEU A 1 97 ? -0.562 -1.752 6.824 1.00 93.31 97 LEU A O 1
ATOM 696 N N . SER A 1 98 ? -1.234 -3.350 8.240 1.00 92.81 98 SER A N 1
ATOM 697 C CA . SER A 1 98 ? 0.135 -3.789 8.553 1.00 92.81 98 SER A CA 1
ATOM 698 C C . SER A 1 98 ? 0.826 -4.475 7.365 1.00 92.81 98 SER A C 1
ATOM 700 O O . SER A 1 98 ? 2.018 -4.253 7.115 1.00 92.81 98 SER A O 1
ATOM 702 N N . GLN A 1 99 ? 0.079 -5.259 6.582 1.00 92.56 99 GLN A N 1
ATOM 703 C CA . GLN A 1 99 ? 0.564 -5.837 5.329 1.00 92.56 99 GLN A CA 1
ATOM 704 C C . GLN A 1 99 ? 0.911 -4.755 4.299 1.00 92.56 99 GLN A C 1
ATOM 706 O O . GLN A 1 99 ? 1.988 -4.828 3.701 1.00 92.56 99 GLN A O 1
ATOM 711 N N . LEU A 1 100 ? 0.052 -3.742 4.133 1.00 93.88 100 LEU A N 1
ATOM 712 C CA . LEU A 1 100 ? 0.283 -2.606 3.238 1.00 93.88 100 LEU A CA 1
ATOM 713 C C . LEU A 1 100 ? 1.586 -1.876 3.594 1.00 93.88 100 LEU A C 1
ATOM 715 O O . LEU A 1 100 ? 2.440 -1.686 2.729 1.00 93.88 100 LEU A O 1
ATOM 719 N N . LEU A 1 101 ? 1.800 -1.555 4.874 1.00 93.88 101 LEU A N 1
ATOM 720 C CA . LEU A 1 101 ? 3.043 -0.918 5.332 1.00 93.88 101 LEU A CA 1
ATOM 721 C C . LEU A 1 101 ? 4.284 -1.748 5.009 1.00 93.88 101 LEU A C 1
ATOM 723 O O . LEU A 1 101 ? 5.292 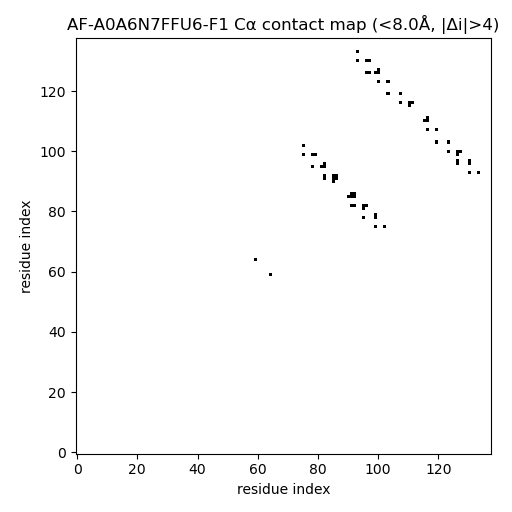-1.227 4.533 1.00 93.88 101 LEU A O 1
ATOM 727 N N . SER A 1 102 ? 4.205 -3.057 5.239 1.00 92.62 102 SER A N 1
ATOM 728 C CA . SER A 1 102 ? 5.318 -3.964 4.969 1.00 92.62 102 SER A CA 1
ATOM 729 C C . SER A 1 102 ? 5.691 -3.986 3.484 1.00 92.62 102 SER A C 1
ATOM 731 O O . SER A 1 102 ? 6.860 -4.150 3.145 1.00 92.62 102 SER A O 1
ATOM 733 N N . MET A 1 103 ? 4.719 -3.835 2.583 1.00 91.81 103 MET A N 1
ATOM 734 C CA . MET A 1 103 ? 4.995 -3.752 1.150 1.00 91.81 103 MET A CA 1
ATOM 735 C C . MET A 1 103 ? 5.597 -2.426 0.735 1.00 91.81 103 MET A C 1
ATOM 737 O O . MET A 1 103 ? 6.581 -2.438 0.001 1.00 91.81 103 MET A O 1
ATOM 741 N N . ILE A 1 104 ? 5.022 -1.316 1.204 1.00 93.19 104 ILE A N 1
ATOM 742 C CA . ILE A 1 104 ? 5.469 0.026 0.831 1.00 93.19 104 ILE A CA 1
ATOM 743 C C . ILE A 1 104 ? 6.943 0.195 1.201 1.00 93.19 104 ILE A C 1
ATOM 745 O O . ILE A 1 104 ? 7.748 0.586 0.358 1.00 93.19 104 ILE A O 1
ATOM 749 N N . ARG A 1 105 ? 7.330 -0.237 2.407 1.00 90.81 105 ARG A N 1
ATOM 750 C CA . ARG A 1 105 ? 8.726 -0.199 2.869 1.00 90.81 105 ARG A CA 1
ATOM 751 C C . ARG A 1 105 ? 9.675 -1.005 1.983 1.00 90.81 105 ARG A C 1
ATOM 753 O O . ARG A 1 105 ? 10.757 -0.537 1.659 1.00 90.81 105 ARG A O 1
ATOM 760 N N . ARG A 1 106 ? 9.259 -2.191 1.520 1.00 89.56 106 ARG A N 1
ATOM 761 C CA . ARG A 1 106 ? 10.056 -2.995 0.569 1.00 89.56 106 ARG A CA 1
ATOM 762 C C . ARG A 1 106 ? 10.155 -2.361 -0.819 1.00 89.56 106 ARG A C 1
ATOM 764 O O . ARG A 1 106 ? 11.046 -2.711 -1.590 1.00 89.56 106 ARG A O 1
ATOM 771 N N . GLN A 1 107 ? 9.198 -1.513 -1.184 1.00 84.44 107 GLN A N 1
ATOM 772 C CA . GLN A 1 107 ? 9.127 -0.897 -2.504 1.00 84.44 107 GLN A CA 1
ATOM 773 C C . GLN A 1 107 ? 9.889 0.427 -2.570 1.00 84.44 107 GLN A C 1
ATOM 775 O O . GLN A 1 107 ? 10.519 0.664 -3.598 1.00 84.44 107 GLN A O 1
ATOM 780 N N . GLN A 1 108 ? 9.889 1.239 -1.506 1.00 81.25 108 GLN A N 1
ATOM 781 C CA . GLN A 1 108 ? 10.540 2.558 -1.464 1.00 81.25 108 GLN A CA 1
ATOM 782 C C . GLN A 1 108 ? 12.012 2.524 -1.902 1.00 81.25 108 GLN A C 1
ATOM 784 O O . GLN A 1 108 ? 12.428 3.386 -2.671 1.00 81.25 108 GLN A O 1
ATOM 789 N N . GLU A 1 109 ? 12.772 1.493 -1.520 1.00 79.81 109 GLU A N 1
ATOM 790 C CA . GLU A 1 109 ? 14.183 1.325 -1.921 1.00 79.81 109 GLU A CA 1
ATOM 791 C C . GLU A 1 109 ? 14.381 1.172 -3.440 1.00 79.81 109 GLU A C 1
ATOM 793 O O . GLU A 1 109 ? 15.473 1.383 -3.960 1.00 79.81 109 GLU A O 1
ATOM 798 N N . ARG A 1 110 ? 13.330 0.776 -4.167 1.00 82.94 110 ARG A N 1
ATOM 799 C CA . ARG A 1 110 ? 13.376 0.435 -5.596 1.00 82.94 110 ARG A CA 1
ATOM 800 C C . ARG A 1 110 ? 12.704 1.477 -6.489 1.00 82.94 110 ARG A C 1
ATOM 802 O O . ARG A 1 110 ? 12.687 1.287 -7.706 1.00 82.94 110 ARG A O 1
ATOM 809 N N . VAL A 1 111 ? 12.098 2.521 -5.919 1.00 86.56 111 VAL A N 1
ATOM 810 C CA . VAL A 1 111 ? 11.383 3.551 -6.683 1.00 86.56 111 VAL A CA 1
ATOM 811 C C . VAL A 1 111 ? 12.313 4.721 -6.986 1.00 86.56 111 VAL A C 1
ATOM 813 O O . VAL A 1 111 ? 12.734 5.451 -6.095 1.00 86.56 111 VAL A O 1
ATOM 816 N N . THR A 1 112 ? 12.609 4.933 -8.266 1.00 87.06 112 THR A N 1
ATOM 817 C CA . THR A 1 112 ? 13.451 6.047 -8.725 1.00 87.06 112 THR A CA 1
ATOM 818 C C . THR A 1 112 ? 12.657 7.336 -8.938 1.00 87.06 112 THR A C 1
ATOM 820 O O . THR A 1 112 ? 13.172 8.421 -8.665 1.00 87.06 112 THR A O 1
ATOM 823 N N . ASP A 1 113 ? 11.394 7.225 -9.348 1.00 90.12 113 ASP A N 1
ATOM 824 C CA . ASP A 1 113 ? 10.491 8.359 -9.557 1.00 90.12 113 ASP A CA 1
ATOM 825 C C . ASP A 1 113 ? 10.167 9.083 -8.238 1.00 90.12 113 ASP A C 1
ATOM 827 O O . ASP A 1 113 ? 9.801 8.450 -7.246 1.00 90.12 113 ASP A O 1
ATOM 831 N N . SER A 1 114 ? 10.336 10.407 -8.204 1.00 92.38 114 SER A N 1
ATOM 832 C CA . SER A 1 114 ? 10.117 11.196 -6.985 1.00 92.38 114 SER A CA 1
ATOM 833 C C . SER A 1 114 ? 8.639 11.333 -6.638 1.00 92.38 114 SER A C 1
ATOM 835 O O . SER A 1 114 ? 8.289 11.171 -5.476 1.00 92.38 114 SER A O 1
ATOM 837 N N . GLY A 1 115 ? 7.770 11.546 -7.630 1.00 94.00 115 GLY A N 1
ATOM 838 C CA . GLY A 1 115 ? 6.334 11.702 -7.388 1.00 94.00 115 GLY A CA 1
ATOM 839 C C . GLY A 1 115 ? 5.712 10.436 -6.800 1.00 94.00 115 GLY A C 1
ATOM 840 O O . GLY A 1 115 ? 4.951 10.498 -5.838 1.00 94.00 115 GLY A O 1
ATOM 841 N N . LEU A 1 116 ? 6.092 9.267 -7.318 1.00 92.25 116 LEU A N 1
ATOM 842 C CA . LEU A 1 116 ? 5.666 7.987 -6.764 1.00 92.25 116 LEU A CA 1
ATOM 843 C C . LEU A 1 116 ? 6.223 7.753 -5.353 1.00 92.25 116 LEU A C 1
ATOM 845 O O . LEU A 1 116 ? 5.511 7.209 -4.512 1.00 92.25 116 LEU A O 1
ATOM 849 N N . ARG A 1 117 ? 7.467 8.165 -5.068 1.00 93.12 117 ARG A N 1
ATOM 850 C CA . ARG A 1 117 ? 8.025 8.091 -3.706 1.00 93.12 117 ARG A CA 1
ATOM 851 C C . ARG A 1 117 ? 7.215 8.920 -2.715 1.00 93.12 117 ARG A C 1
ATOM 853 O O . ARG A 1 117 ? 6.899 8.404 -1.647 1.00 93.12 117 ARG A O 1
ATOM 860 N N . ASP A 1 118 ? 6.844 10.139 -3.088 1.00 95.06 118 ASP A N 1
ATOM 861 C CA . ASP A 1 118 ? 6.071 11.039 -2.229 1.00 95.06 118 ASP A CA 1
ATOM 862 C C . ASP A 1 118 ? 4.676 10.463 -1.944 1.00 95.06 118 ASP A C 1
ATOM 864 O O . ASP A 1 118 ? 4.276 10.342 -0.788 1.00 95.06 118 ASP A O 1
ATOM 868 N N . VAL A 1 119 ? 3.978 9.973 -2.976 1.00 95.25 119 VAL A N 1
ATOM 869 C CA . VAL A 1 119 ? 2.669 9.316 -2.807 1.00 95.25 119 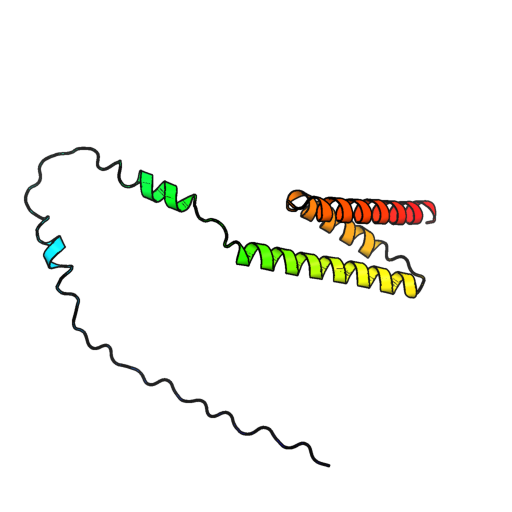VAL A CA 1
ATOM 870 C C . VAL A 1 119 ? 2.768 8.083 -1.903 1.00 95.25 119 VAL A C 1
ATOM 872 O O . VAL A 1 119 ? 1.924 7.879 -1.032 1.00 95.25 119 VAL A O 1
ATOM 875 N N . LEU A 1 120 ? 3.798 7.249 -2.075 1.00 94.75 120 LEU A N 1
ATOM 876 C CA . LEU A 1 120 ? 4.007 6.082 -1.215 1.00 94.75 120 LEU A CA 1
ATOM 877 C C . LEU A 1 120 ? 4.303 6.479 0.239 1.00 94.75 120 LEU A C 1
ATOM 879 O O . LEU A 1 120 ? 3.844 5.792 1.152 1.00 94.75 120 LEU A O 1
ATOM 883 N N . ALA A 1 121 ? 5.038 7.572 0.462 1.00 94.44 121 ALA A N 1
ATOM 884 C CA . ALA A 1 121 ? 5.305 8.105 1.795 1.00 94.44 121 ALA A CA 1
ATOM 885 C C . ALA A 1 121 ? 4.026 8.626 2.471 1.00 94.44 121 ALA A C 1
ATOM 887 O O . ALA A 1 121 ? 3.789 8.323 3.642 1.00 94.44 121 ALA A O 1
ATOM 888 N N . ASP A 1 122 ? 3.162 9.323 1.731 1.00 95.94 122 ASP A N 1
ATOM 889 C CA . ASP A 1 122 ? 1.866 9.791 2.234 1.00 95.94 122 ASP A CA 1
ATOM 890 C C . ASP A 1 122 ? 0.950 8.623 2.626 1.00 95.94 122 ASP A C 1
ATOM 892 O O . ASP A 1 122 ? 0.324 8.635 3.694 1.00 95.94 122 ASP A O 1
ATOM 896 N N . ILE A 1 123 ? 0.897 7.577 1.791 1.00 95.25 123 ILE A N 1
ATOM 897 C CA . ILE A 1 123 ? 0.132 6.359 2.088 1.00 95.25 123 ILE A CA 1
ATOM 898 C C . ILE A 1 123 ? 0.686 5.676 3.345 1.00 95.25 123 ILE A C 1
ATOM 900 O O . ILE A 1 123 ? -0.089 5.283 4.221 1.00 95.25 123 ILE A O 1
ATOM 904 N N . GLU A 1 124 ? 2.011 5.549 3.462 1.00 94.88 124 GLU A N 1
ATOM 905 C CA . GLU A 1 124 ? 2.654 4.985 4.650 1.00 94.88 124 GLU A CA 1
ATOM 906 C C . GLU A 1 124 ? 2.305 5.784 5.910 1.00 94.88 124 GLU A C 1
ATOM 908 O O . GLU A 1 124 ? 1.851 5.196 6.895 1.00 94.88 124 GLU A O 1
ATOM 913 N N . LEU A 1 125 ? 2.462 7.108 5.878 1.00 96.44 125 LEU A N 1
ATOM 914 C CA . LEU A 1 125 ? 2.143 7.978 7.005 1.00 96.44 125 LEU A CA 1
ATOM 915 C C . LEU A 1 125 ? 0.689 7.783 7.442 1.00 96.44 125 LEU A C 1
ATOM 917 O O . LEU A 1 125 ? 0.410 7.608 8.632 1.00 96.44 125 LEU A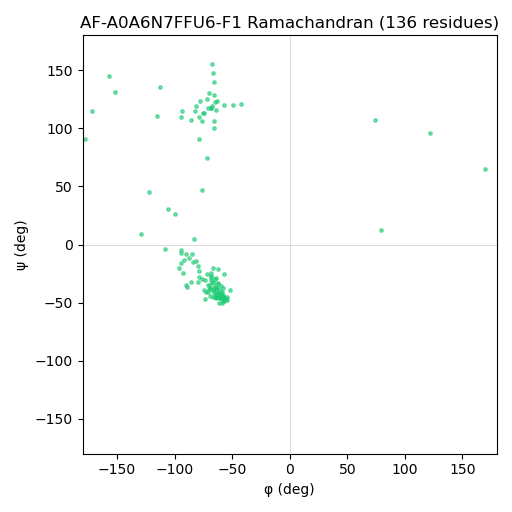 O 1
ATOM 921 N N . ARG A 1 126 ? -0.247 7.752 6.487 1.00 95.00 126 ARG A N 1
ATOM 922 C CA . ARG A 1 126 ? -1.660 7.560 6.809 1.00 95.00 126 ARG A CA 1
ATOM 923 C C . ARG A 1 126 ? -1.926 6.187 7.417 1.00 95.00 126 ARG A C 1
ATOM 925 O O . ARG A 1 126 ? -2.619 6.111 8.429 1.00 95.00 126 ARG A O 1
ATOM 932 N N . ALA A 1 127 ? -1.368 5.119 6.852 1.00 93.88 127 ALA A N 1
ATOM 933 C CA . ALA A 1 127 ? -1.547 3.771 7.381 1.00 93.88 127 ALA A CA 1
ATOM 934 C C . ALA A 1 127 ? -0.962 3.621 8.798 1.00 93.88 127 ALA A C 1
ATOM 936 O O . ALA A 1 127 ? -1.582 2.984 9.650 1.00 93.88 127 ALA A O 1
ATOM 937 N N . GLN A 1 128 ? 0.181 4.255 9.087 1.00 94.06 128 GLN A N 1
ATOM 938 C CA . GLN A 1 128 ? 0.753 4.298 10.437 1.00 94.06 128 GLN A CA 1
ATOM 939 C C . GLN A 1 128 ? -0.169 5.022 11.423 1.00 94.06 128 GLN A C 1
ATOM 941 O O . GLN A 1 128 ? -0.415 4.514 12.516 1.00 94.06 128 GLN A O 1
ATOM 946 N N . VAL A 1 129 ? -0.719 6.174 11.029 1.00 94.81 129 VAL A N 1
ATOM 947 C CA . VAL A 1 129 ? -1.670 6.927 11.856 1.00 94.81 129 VAL A CA 1
ATOM 948 C C . VAL A 1 129 ? -2.926 6.103 12.143 1.00 94.81 129 VAL A C 1
ATOM 950 O O . VAL A 1 129 ? -3.373 6.061 13.286 1.00 94.81 129 VAL A O 1
ATOM 953 N N . GLU A 1 130 ? -3.491 5.419 11.147 1.00 92.62 130 GLU A N 1
ATOM 954 C CA . GLU A 1 130 ? -4.676 4.578 11.361 1.00 92.62 130 GLU A CA 1
ATOM 955 C C . GLU A 1 130 ? -4.382 3.377 12.275 1.00 92.62 130 GLU A C 1
ATOM 957 O O . GLU A 1 130 ? -5.176 3.073 13.166 1.00 92.62 130 GLU A O 1
ATOM 962 N N . LEU A 1 131 ? -3.217 2.734 12.142 1.00 91.81 131 LEU A N 1
ATOM 963 C CA . LEU A 1 131 ? -2.802 1.680 13.074 1.00 91.81 131 LEU A CA 1
ATOM 964 C C . LEU A 1 131 ? -2.593 2.202 14.499 1.00 91.81 131 LEU A C 1
ATOM 966 O O . LEU A 1 131 ? -2.981 1.528 15.454 1.00 91.81 131 LEU A O 1
ATOM 970 N N . ALA A 1 132 ? -2.000 3.387 14.653 1.00 91.88 132 ALA A N 1
ATOM 971 C CA . ALA A 1 132 ? -1.802 4.012 15.956 1.00 91.88 132 ALA A CA 1
ATOM 972 C C . ALA A 1 132 ? -3.142 4.333 16.628 1.00 91.88 132 ALA A C 1
ATOM 974 O O . ALA A 1 132 ? -3.319 4.021 17.804 1.00 91.88 132 ALA A O 1
ATOM 975 N N . LYS A 1 133 ? -4.115 4.860 15.870 1.00 90.06 133 LYS A N 1
ATOM 976 C CA . LYS A 1 133 ? -5.481 5.069 16.364 1.00 90.06 133 LYS A CA 1
ATOM 977 C C . LYS A 1 133 ? -6.090 3.764 16.856 1.00 90.06 133 LYS A C 1
ATOM 979 O O . LYS A 1 133 ? -6.586 3.739 17.968 1.00 90.06 133 LYS A O 1
ATOM 984 N N . LEU A 1 134 ? -5.993 2.672 16.097 1.00 86.56 134 LEU A N 1
ATOM 985 C CA . LEU A 1 134 ? -6.512 1.364 16.518 1.00 86.56 134 LEU A CA 1
ATOM 986 C C . LEU A 1 134 ? -5.810 0.777 17.750 1.00 86.56 134 LEU A C 1
ATOM 988 O O . LEU A 1 134 ? -6.415 -0.003 18.474 1.00 86.56 134 LEU A O 1
ATOM 992 N N . GLY A 1 135 ? -4.536 1.104 17.970 1.00 79.94 135 GLY A N 1
ATOM 993 C CA . GLY A 1 135 ? -3.806 0.721 19.181 1.00 79.94 135 GLY A CA 1
ATOM 994 C C . GLY A 1 135 ? -4.123 1.595 20.399 1.00 79.94 135 GLY A C 1
ATOM 995 O O . GLY A 1 135 ? -3.917 1.150 21.519 1.00 79.94 135 GLY A O 1
ATOM 996 N N . GLN A 1 136 ? -4.609 2.821 20.186 1.00 61.25 136 GLN A N 1
ATOM 997 C CA . GLN A 1 136 ? -5.060 3.738 21.240 1.00 61.25 136 GLN A CA 1
ATOM 998 C C . GLN A 1 136 ? -6.566 3.623 21.538 1.00 61.25 136 GLN A C 1
ATOM 1000 O O . GLN A 1 136 ? -6.988 3.989 22.630 1.00 61.25 136 GLN A O 1
ATOM 1005 N N . LEU A 1 137 ? -7.371 3.150 20.578 1.00 55.09 137 LEU A N 1
ATOM 1006 C CA . LEU A 1 137 ? -8.819 2.910 20.705 1.00 55.09 137 LEU A CA 1
ATOM 1007 C C . LEU A 1 137 ? -9.176 1.459 21.081 1.00 55.09 137 LEU A C 1
ATOM 1009 O O . LEU A 1 137 ? -10.363 1.161 21.215 1.00 55.09 137 LEU A O 1
ATOM 1013 N N . GLY A 1 138 ? -8.182 0.568 21.155 1.00 45.34 138 GLY A N 1
ATOM 1014 C CA . GLY A 1 138 ? -8.339 -0.856 21.4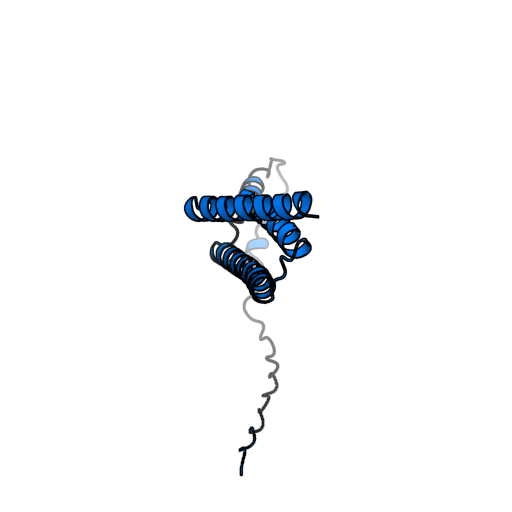71 1.00 45.34 138 GLY A CA 1
ATOM 1015 C C . GLY A 1 138 ? -8.154 -1.172 22.946 1.00 45.34 138 GLY A C 1
ATOM 1016 O O . GLY A 1 138 ? -7.365 -0.461 23.605 1.00 45.34 138 GLY A O 1
#

Nearest PDB structures (foldseek):
  8uc6-assembly1_C  TM=7.113E-01  e=1.481E+00  Homo sapiens
  2v6y-assembly2_B  TM=8.209E-01  e=7.395E+00  Saccharolobus solfataricus
  8uc6-assembly2_B  TM=5.437E-01  e=4.508E+00  Homo sapiens

Foldseek 3Di:
DDDDDDDDDDDDDDDDDDDDDDDDPPVVVVVVVPPDDDDDDDDPPPPVVVVVVVVVPPPPPVVNVVVVVVVLVVVLVVLVVVQVVCVVVVHRPLVSLVVSLVSLVVCLVPDPDPVVNVVSVVSNVVSVVVNVVVVVVD

Mean predicted aligned error: 19.09 Å